Protein AF-A0A383EDU9-F1 (afdb_monomer_lite)

Structure (mmCIF, N/CA/C/O backbone):
data_AF-A0A383EDU9-F1
#
_entry.id   AF-A0A383EDU9-F1
#
loop_
_atom_site.group_PDB
_atom_site.id
_atom_site.type_symbol
_atom_site.label_atom_id
_atom_site.label_alt_id
_atom_site.label_comp_id
_atom_site.label_asym_id
_atom_site.label_entity_id
_atom_site.label_seq_id
_atom_site.pdbx_PDB_ins_code
_atom_site.Cartn_x
_atom_site.Cartn_y
_atom_site.Cartn_z
_atom_site.occupancy
_atom_site.B_iso_or_equiv
_atom_site.auth_seq_id
_atom_site.auth_comp_id
_atom_site.auth_asym_id
_atom_site.auth_atom_id
_atom_site.pdbx_PDB_model_num
ATOM 1 N N . MET A 1 1 ? -11.024 -10.971 15.281 1.00 67.69 1 MET A N 1
ATOM 2 C CA . MET A 1 1 ? -10.388 -11.622 14.116 1.00 67.69 1 MET A CA 1
ATOM 3 C C . MET A 1 1 ? -9.743 -10.516 13.307 1.00 67.69 1 MET A C 1
ATOM 5 O O . MET A 1 1 ? -10.440 -9.547 13.044 1.00 67.69 1 MET A O 1
ATOM 9 N N . ASN A 1 2 ? -8.453 -10.622 12.989 1.00 86.25 2 ASN A N 1
ATOM 10 C CA . ASN A 1 2 ? -7.742 -9.609 12.203 1.00 86.25 2 ASN A CA 1
ATOM 11 C C . ASN A 1 2 ? -7.759 -10.051 10.739 1.00 86.25 2 ASN A C 1
ATOM 13 O O . ASN A 1 2 ? -7.399 -11.192 10.457 1.00 86.25 2 ASN A O 1
ATOM 17 N N . ILE A 1 3 ? -8.240 -9.186 9.846 1.00 95.00 3 ILE A N 1
ATOM 18 C CA . ILE A 1 3 ? -8.453 -9.490 8.427 1.00 95.00 3 ILE A CA 1
ATOM 19 C C . ILE A 1 3 ? -7.787 -8.397 7.597 1.00 95.00 3 ILE A C 1
ATOM 21 O O . ILE A 1 3 ? -7.952 -7.212 7.890 1.00 95.00 3 ILE A O 1
ATOM 25 N N . SER A 1 4 ? -7.087 -8.809 6.550 1.00 96.56 4 SER A N 1
ATOM 26 C CA . SER A 1 4 ? -6.550 -7.970 5.483 1.00 96.56 4 SER A CA 1
ATOM 27 C C . SER A 1 4 ? -7.118 -8.424 4.134 1.00 96.56 4 SER A C 1
ATOM 29 O O . SER A 1 4 ? -7.650 -9.529 3.997 1.00 96.56 4 SER A O 1
ATOM 31 N N . VAL A 1 5 ? -7.051 -7.546 3.132 1.00 95.88 5 VAL A N 1
ATOM 32 C CA . VAL A 1 5 ? -7.423 -7.858 1.745 1.00 95.88 5 VAL A CA 1
ATOM 33 C C . VAL A 1 5 ? -6.229 -7.550 0.862 1.00 95.88 5 VAL A C 1
ATOM 35 O O . VAL A 1 5 ? -5.843 -6.394 0.758 1.00 95.88 5 VAL A O 1
ATOM 38 N N . LEU A 1 6 ? -5.679 -8.558 0.189 1.00 97.19 6 LEU A N 1
ATOM 39 C CA . LEU A 1 6 ? -4.527 -8.389 -0.695 1.00 97.19 6 LEU A CA 1
ATOM 40 C C . LEU A 1 6 ? -4.804 -7.410 -1.841 1.00 97.19 6 LEU A C 1
ATOM 42 O O . LEU A 1 6 ? -5.806 -7.553 -2.552 1.00 97.19 6 LEU A O 1
ATOM 46 N N . SER A 1 7 ? -3.876 -6.472 -2.079 1.00 98.06 7 SER A N 1
ATOM 47 C CA . SER A 1 7 ? -3.994 -5.445 -3.128 1.00 98.06 7 SER A CA 1
ATOM 48 C C . SER A 1 7 ? -4.175 -6.018 -4.542 1.00 98.06 7 SER A C 1
ATOM 50 O O . SER A 1 7 ? -4.829 -5.399 -5.381 1.00 98.06 7 SER A O 1
ATOM 52 N N . TYR A 1 8 ? -3.718 -7.247 -4.801 1.00 97.56 8 TYR A N 1
ATOM 53 C CA . TYR A 1 8 ? -3.986 -7.977 -6.046 1.00 97.56 8 TYR A CA 1
ATOM 54 C C . TYR A 1 8 ? -5.487 -8.128 -6.354 1.00 97.56 8 TYR A C 1
ATOM 56 O O . TYR A 1 8 ? -5.884 -8.126 -7.521 1.00 97.56 8 TYR A O 1
ATOM 64 N N . SER A 1 9 ? -6.348 -8.164 -5.330 1.00 97.56 9 SER A N 1
ATOM 65 C CA . SER A 1 9 ? -7.814 -8.164 -5.488 1.00 97.56 9 SER A CA 1
ATOM 66 C C . SER A 1 9 ? -8.320 -6.936 -6.258 1.00 97.56 9 SER A C 1
ATOM 68 O O . SER A 1 9 ? -9.388 -6.973 -6.867 1.00 97.56 9 SER A O 1
ATOM 70 N N . PHE A 1 10 ? -7.533 -5.856 -6.280 1.00 97.88 10 PHE A N 1
ATOM 71 C CA . PHE A 1 10 ? -7.813 -4.606 -6.980 1.00 97.88 10 PHE A CA 1
ATOM 72 C C . PHE A 1 10 ? -7.001 -4.436 -8.273 1.00 97.88 10 PHE A C 1
ATOM 74 O O . PHE A 1 10 ? -7.092 -3.386 -8.913 1.00 97.88 10 PHE A O 1
ATOM 81 N N . ARG A 1 11 ? -6.248 -5.453 -8.722 1.00 97.12 11 ARG A N 1
ATOM 82 C CA . ARG A 1 11 ? -5.398 -5.383 -9.928 1.00 97.12 11 ARG A CA 1
ATOM 83 C C . ARG A 1 11 ? -6.157 -4.902 -11.168 1.00 97.12 11 ARG A C 1
ATOM 85 O O . ARG A 1 11 ? -5.602 -4.175 -11.982 1.00 97.12 11 ARG A O 1
ATOM 92 N N . GLY A 1 12 ? -7.432 -5.271 -11.307 1.00 98.06 12 GLY A N 1
ATOM 93 C CA . GLY A 1 12 ? -8.270 -4.809 -12.418 1.00 98.06 12 GLY A CA 1
ATOM 94 C C . GLY A 1 12 ? -8.509 -3.293 -12.423 1.00 98.06 12 GLY A C 1
ATOM 95 O O . GLY A 1 12 ? -8.552 -2.696 -13.496 1.00 98.06 12 GLY A O 1
ATOM 96 N N . LEU A 1 13 ? -8.637 -2.665 -11.247 1.00 98.25 13 LEU A N 1
ATOM 97 C CA . LEU A 1 13 ? -8.750 -1.206 -11.120 1.00 98.25 13 LEU A CA 1
ATOM 98 C C . LEU A 1 13 ? -7.397 -0.525 -11.324 1.00 98.25 13 LEU A C 1
ATOM 100 O O . LEU A 1 13 ? -7.337 0.496 -12.008 1.00 98.25 13 LEU A O 1
ATOM 104 N N . PHE A 1 14 ? -6.329 -1.114 -10.785 1.00 97.69 14 PHE A N 1
ATOM 105 C CA . PHE A 1 14 ? -4.961 -0.634 -10.977 1.00 97.69 14 PHE A CA 1
ATOM 106 C C . PHE A 1 14 ? -4.562 -0.613 -12.454 1.00 97.69 14 PHE A C 1
ATOM 108 O O . PHE A 1 14 ? -4.165 0.426 -12.973 1.00 97.69 14 PHE A O 1
ATOM 115 N N . GLY A 1 15 ? -4.797 -1.712 -13.178 1.00 97.38 15 GLY A N 1
ATOM 116 C CA . GLY A 1 15 ? -4.527 -1.801 -14.617 1.00 97.38 15 GLY A CA 1
ATOM 117 C C . GLY A 1 15 ? -5.371 -0.854 -15.481 1.00 97.38 15 GLY A C 1
ATOM 118 O O . GLY A 1 15 ? -5.014 -0.591 -16.622 1.00 97.38 15 GLY A O 1
ATOM 119 N N . GLN A 1 16 ? -6.473 -0.318 -14.948 1.00 98.25 16 GLN A N 1
ATOM 120 C CA . GLN A 1 16 ? -7.297 0.709 -15.601 1.00 98.25 16 GLN A CA 1
ATOM 121 C C . GLN A 1 16 ? -6.967 2.135 -15.125 1.00 98.25 16 GLN A C 1
ATOM 123 O O . GLN A 1 16 ? -7.714 3.059 -15.443 1.00 98.25 16 GLN A O 1
ATOM 128 N N . SER A 1 17 ? -5.915 2.317 -14.318 1.00 97.25 17 SER A N 1
ATOM 129 C CA . SER A 1 17 ? -5.545 3.594 -13.685 1.00 97.25 17 SER A CA 1
ATOM 130 C C . SER A 1 17 ? -6.668 4.224 -12.849 1.00 97.25 17 SER A C 1
ATOM 132 O O . SER A 1 17 ? -6.726 5.438 -12.675 1.00 97.25 17 SER A O 1
ATOM 134 N N . LYS A 1 18 ? -7.582 3.399 -12.323 1.00 98.25 18 LYS A N 1
ATOM 135 C CA . LYS A 1 18 ? -8.705 3.829 -11.470 1.00 98.25 18 LYS A CA 1
ATOM 136 C C . LYS A 1 18 ? -8.382 3.769 -9.980 1.00 98.25 18 LYS A C 1
ATOM 138 O O . LYS A 1 18 ? -9.182 4.221 -9.168 1.00 98.25 18 LYS A O 1
ATOM 143 N N . MET A 1 19 ? -7.259 3.156 -9.625 1.00 98.12 19 MET A N 1
ATOM 144 C CA . MET A 1 19 ? -6.801 2.991 -8.253 1.00 98.12 19 MET A CA 1
ATOM 145 C C . MET A 1 19 ? -5.285 2.848 -8.247 1.00 98.12 19 MET A C 1
ATOM 147 O O . MET A 1 19 ? -4.734 2.136 -9.080 1.00 98.12 19 MET A O 1
ATOM 151 N N . ASP A 1 20 ? -4.634 3.488 -7.288 1.00 98.06 20 ASP A N 1
ATOM 152 C CA . ASP A 1 20 ? -3.237 3.259 -6.937 1.00 98.06 20 ASP A CA 1
ATOM 153 C C . ASP A 1 20 ? -3.143 2.684 -5.512 1.00 98.06 20 ASP A C 1
ATOM 155 O O . ASP A 1 20 ? -4.159 2.404 -4.864 1.00 98.06 20 ASP A O 1
ATOM 159 N N . VAL A 1 21 ? -1.919 2.504 -5.006 1.00 98.12 21 VAL A N 1
ATOM 160 C CA . VAL A 1 21 ? -1.694 2.020 -3.636 1.00 98.12 21 VAL A CA 1
ATOM 161 C C . VAL A 1 21 ? -2.373 2.903 -2.585 1.00 98.12 21 VAL A C 1
ATOM 163 O O . VAL A 1 21 ? -2.906 2.377 -1.614 1.00 98.12 21 VAL A O 1
ATOM 166 N N . PHE A 1 22 ? -2.444 4.222 -2.778 1.00 98.31 22 PHE A N 1
ATOM 167 C CA . PHE A 1 22 ? -3.028 5.135 -1.795 1.00 98.31 22 PHE A CA 1
ATOM 168 C C . PHE A 1 22 ? -4.556 5.031 -1.760 1.00 98.31 22 PHE A C 1
ATOM 170 O O . PHE A 1 22 ? -5.136 4.954 -0.675 1.00 98.31 22 PHE A O 1
ATOM 177 N N . GLY A 1 23 ? -5.203 4.938 -2.924 1.00 98.19 23 GLY A N 1
ATOM 178 C CA . GLY A 1 23 ? -6.639 4.675 -3.030 1.00 98.19 23 GLY A CA 1
ATOM 179 C C . GLY A 1 23 ? -7.029 3.300 -2.481 1.00 98.19 23 GLY A C 1
ATOM 180 O O . GLY A 1 23 ? -8.081 3.154 -1.856 1.00 98.19 23 GLY A O 1
ATOM 181 N N . TYR A 1 24 ? -6.165 2.294 -2.643 1.00 98.38 24 TYR A N 1
ATOM 182 C CA . TYR A 1 24 ? -6.318 0.991 -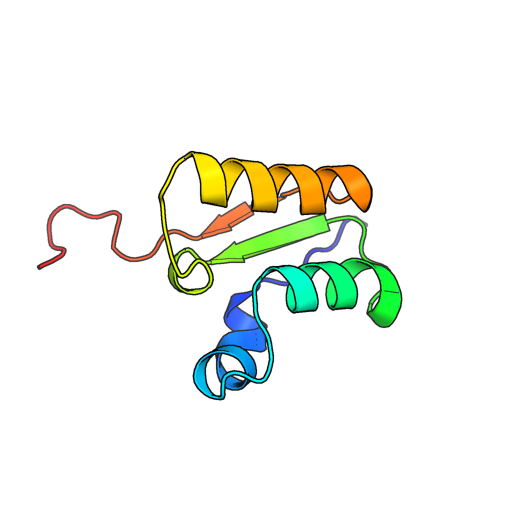1.992 1.00 98.38 24 TYR A CA 1
ATOM 183 C C . TYR A 1 24 ? -6.268 1.109 -0.459 1.00 98.38 24 TYR A C 1
ATOM 185 O O . TYR A 1 24 ? -7.189 0.640 0.210 1.00 98.38 24 TYR A O 1
ATOM 193 N N . LEU A 1 25 ? -5.256 1.786 0.102 1.00 98.50 25 LEU A N 1
ATOM 194 C CA . LEU A 1 25 ? -5.138 1.996 1.553 1.00 98.50 25 LEU A CA 1
ATOM 195 C C . LEU A 1 25 ? -6.348 2.756 2.120 1.00 98.50 25 LEU A C 1
ATOM 197 O O . LEU A 1 25 ? -6.878 2.390 3.170 1.00 98.50 25 LEU A O 1
ATOM 201 N N . GLU A 1 26 ? -6.816 3.791 1.418 1.00 98.31 26 GLU A N 1
ATOM 202 C CA . GLU A 1 26 ? -8.034 4.528 1.768 1.00 98.31 26 GLU A CA 1
ATOM 203 C C . GLU A 1 26 ? -9.270 3.620 1.756 1.00 98.31 26 GLU A C 1
ATOM 205 O O . GLU A 1 26 ? -10.056 3.621 2.705 1.00 98.31 26 GLU A O 1
ATOM 210 N N . THR A 1 27 ? -9.414 2.794 0.719 1.00 98.19 27 THR A N 1
ATOM 211 C CA . THR A 1 27 ? -10.525 1.846 0.584 1.00 98.19 27 THR A CA 1
ATOM 212 C C . THR A 1 27 ? -10.529 0.836 1.731 1.00 98.19 27 THR A C 1
ATOM 214 O O . THR A 1 27 ? -11.566 0.636 2.366 1.00 98.19 27 THR A O 1
ATOM 217 N N . CYS A 1 28 ? -9.381 0.234 2.047 1.00 97.94 28 CYS A N 1
ATOM 218 C CA . CYS A 1 28 ? -9.265 -0.699 3.165 1.00 97.94 28 CYS A CA 1
ATOM 219 C C . CYS A 1 28 ? -9.648 -0.035 4.487 1.00 97.94 28 CYS A C 1
ATOM 221 O O . CYS A 1 28 ? -10.471 -0.588 5.219 1.00 97.94 28 CYS A O 1
ATOM 223 N N . LYS A 1 29 ? -9.134 1.173 4.759 1.00 97.94 29 LYS A N 1
ATOM 224 C CA . LYS A 1 29 ? -9.410 1.846 6.030 1.00 97.94 29 LYS A CA 1
ATOM 225 C C . LYS A 1 29 ? -10.858 2.307 6.162 1.00 97.94 29 LYS A C 1
ATOM 227 O O . LYS A 1 29 ? -11.474 2.054 7.189 1.00 97.94 29 LYS A O 1
ATOM 232 N N . TYR A 1 30 ? -11.394 2.997 5.158 1.00 98.12 30 TYR A N 1
ATOM 233 C CA . TYR A 1 30 ? -12.644 3.751 5.308 1.00 98.12 30 TYR A CA 1
ATOM 234 C C . TYR A 1 30 ? -13.855 3.105 4.638 1.00 98.12 30 TYR A C 1
ATOM 236 O O . TYR A 1 30 ? -14.984 3.353 5.055 1.00 98.12 30 TYR A O 1
ATOM 244 N N . ARG A 1 31 ? -13.659 2.278 3.604 1.00 97.56 31 ARG A N 1
ATOM 245 C CA . ARG A 1 31 ? -14.768 1.571 2.943 1.00 97.56 31 ARG A CA 1
ATOM 246 C C . ARG A 1 31 ? -15.008 0.203 3.564 1.00 97.56 31 ARG A C 1
ATOM 248 O O . ARG A 1 31 ? -16.159 -0.201 3.710 1.00 97.56 31 ARG A O 1
ATOM 255 N N . TYR A 1 32 ? -13.935 -0.513 3.888 1.00 96.94 32 TYR A N 1
ATOM 256 C CA . TYR A 1 32 ? -14.007 -1.873 4.427 1.00 96.94 32 TYR A CA 1
ATOM 257 C C . TYR A 1 32 ? -13.741 -1.958 5.929 1.00 96.94 32 TYR A C 1
ATOM 259 O O . TYR A 1 32 ? -13.924 -3.031 6.496 1.00 96.94 32 TYR A O 1
ATOM 267 N N . ASN A 1 33 ? -13.394 -0.840 6.579 1.00 97.12 33 ASN A N 1
ATOM 268 C CA . ASN A 1 33 ? -13.127 -0.766 8.019 1.00 97.12 33 ASN A CA 1
ATOM 269 C C . ASN A 1 33 ? -12.118 -1.826 8.483 1.00 97.12 33 ASN A C 1
ATOM 271 O O . ASN A 1 33 ? -12.316 -2.489 9.500 1.00 97.12 33 ASN A O 1
ATOM 275 N N . LEU A 1 34 ? -11.054 -2.005 7.700 1.00 97.44 34 LEU A N 1
ATOM 276 C CA . LEU A 1 34 ? -9.949 -2.891 8.027 1.00 97.44 34 LEU A CA 1
ATOM 277 C C . LEU A 1 34 ? -8.858 -2.119 8.767 1.00 97.44 34 LEU A C 1
ATOM 279 O O . LEU A 1 34 ? -8.609 -0.942 8.495 1.00 97.44 34 LEU A O 1
ATOM 283 N N . ASP A 1 35 ? -8.166 -2.830 9.651 1.00 97.44 35 ASP A N 1
ATOM 284 C CA . ASP A 1 35 ? -6.985 -2.331 10.360 1.00 97.44 35 ASP A CA 1
ATOM 285 C C . ASP A 1 35 ? -5.684 -2.956 9.835 1.00 97.44 35 ASP A C 1
ATOM 287 O O . ASP A 1 35 ? -4.601 -2.635 10.318 1.00 97.44 35 ASP A O 1
ATOM 291 N N . ALA A 1 36 ? -5.772 -3.834 8.831 1.00 97.81 36 ALA A N 1
ATOM 292 C CA . ALA A 1 36 ? -4.629 -4.473 8.196 1.00 97.81 36 ALA A CA 1
ATOM 293 C C . ALA A 1 36 ? -4.753 -4.486 6.665 1.00 97.81 36 ALA A C 1
ATOM 295 O O . ALA A 1 36 ? -5.853 -4.480 6.108 1.00 97.81 36 ALA A O 1
ATOM 296 N N . VAL A 1 37 ? -3.605 -4.512 5.993 1.00 97.75 37 VAL A N 1
ATOM 297 C CA . VAL A 1 37 ? -3.456 -4.524 4.534 1.00 97.75 37 VAL A CA 1
ATOM 298 C C . VAL A 1 37 ? -2.353 -5.492 4.124 1.00 97.75 37 VAL A C 1
ATOM 300 O O . VAL A 1 37 ? -1.370 -5.629 4.848 1.00 97.75 37 VAL A O 1
ATOM 303 N N . ASP A 1 38 ? -2.488 -6.083 2.935 1.00 97.19 38 ASP A N 1
ATOM 304 C CA . ASP A 1 38 ? -1.406 -6.832 2.283 1.00 97.19 38 ASP A CA 1
ATOM 305 C C . ASP A 1 38 ? -1.093 -6.200 0.930 1.00 97.19 38 ASP A C 1
ATOM 307 O O . ASP A 1 38 ? -2.003 -5.798 0.192 1.00 97.19 38 ASP A O 1
ATOM 311 N N . ILE A 1 39 ? 0.188 -6.087 0.594 1.00 98.06 39 ILE A N 1
ATOM 312 C CA . ILE A 1 39 ? 0.627 -5.439 -0.644 1.00 98.06 39 ILE A CA 1
ATOM 313 C C . ILE A 1 39 ? 1.278 -6.475 -1.557 1.00 98.06 39 ILE A C 1
ATOM 315 O O . ILE A 1 39 ? 2.232 -7.141 -1.182 1.00 98.06 39 ILE A O 1
ATOM 319 N N . TRP A 1 40 ? 0.773 -6.575 -2.783 1.00 97.75 40 TRP A N 1
ATOM 320 C CA . TRP A 1 40 ? 1.443 -7.230 -3.903 1.00 97.75 40 TRP A CA 1
ATOM 321 C C . TRP A 1 40 ? 2.449 -6.276 -4.565 1.00 97.75 40 TRP A C 1
ATOM 323 O O . TRP A 1 40 ? 2.102 -5.125 -4.839 1.00 97.75 40 TRP A 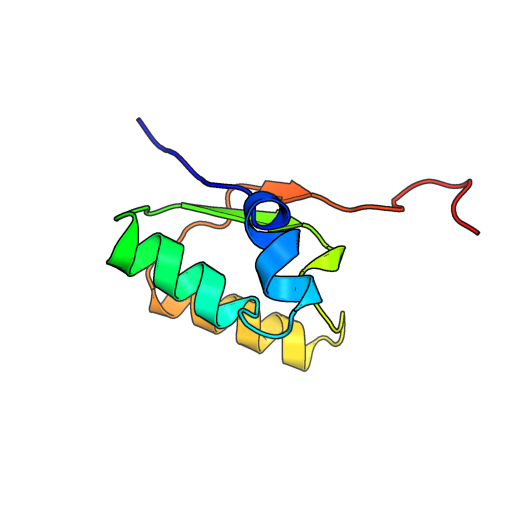O 1
ATOM 333 N N . SER A 1 41 ? 3.669 -6.743 -4.853 1.00 95.31 41 SER A N 1
ATOM 334 C CA . SER A 1 41 ? 4.762 -5.930 -5.413 1.00 95.31 41 SER A CA 1
ATOM 335 C C . SER A 1 41 ? 4.388 -5.240 -6.726 1.00 95.31 41 SER A C 1
ATOM 337 O O . SER A 1 41 ? 4.704 -4.067 -6.897 1.00 95.31 41 SER A O 1
ATOM 339 N N . GLY A 1 42 ? 3.627 -5.896 -7.607 1.00 95.56 42 GLY A N 1
ATOM 340 C CA . GLY A 1 42 ? 3.159 -5.295 -8.864 1.00 95.56 42 GLY A CA 1
ATOM 341 C C . GLY A 1 42 ? 2.131 -4.167 -8.699 1.00 95.56 42 GLY A C 1
ATOM 342 O O . GLY A 1 42 ? 1.762 -3.521 -9.677 1.00 95.56 42 GLY A O 1
ATOM 343 N N . PHE A 1 43 ? 1.667 -3.905 -7.473 1.00 97.00 43 PHE A N 1
ATOM 344 C CA . PHE A 1 43 ? 0.819 -2.758 -7.135 1.00 97.00 43 PHE A CA 1
ATOM 345 C C . PHE A 1 43 ? 1.633 -1.495 -6.802 1.00 97.00 43 PHE A C 1
ATOM 347 O O . PHE A 1 43 ? 1.061 -0.414 -6.642 1.00 97.00 43 PHE A O 1
ATOM 354 N N . LEU A 1 44 ? 2.957 -1.630 -6.671 1.00 96.75 44 LEU A N 1
ATOM 355 C CA . LEU A 1 44 ? 3.893 -0.536 -6.442 1.00 96.75 44 LEU A CA 1
ATOM 356 C C . LEU A 1 44 ? 4.548 -0.157 -7.785 1.00 96.75 44 LEU A C 1
ATOM 358 O O . LEU A 1 44 ? 5.314 -0.944 -8.332 1.00 96.75 44 LEU A O 1
ATOM 362 N N . PRO A 1 45 ? 4.287 1.044 -8.332 1.00 95.00 45 PRO A N 1
ATOM 363 C CA . PRO A 1 45 ? 4.866 1.492 -9.599 1.00 95.00 45 PRO A CA 1
ATOM 364 C C . PRO A 1 45 ? 6.370 1.796 -9.520 1.00 95.00 45 PRO A C 1
ATOM 366 O O . PRO A 1 45 ? 6.999 2.023 -10.548 1.00 95.00 45 PRO A O 1
ATOM 369 N N . SER A 1 46 ? 6.940 1.861 -8.316 1.00 95.62 46 SER A N 1
ATOM 370 C CA . SER A 1 46 ? 8.360 2.107 -8.088 1.00 95.62 46 SER A CA 1
ATOM 371 C C . SER A 1 46 ? 8.811 1.426 -6.794 1.00 95.62 46 SER A C 1
ATOM 373 O O . SER A 1 46 ? 8.040 1.303 -5.838 1.00 95.62 46 SER A O 1
ATOM 375 N N . SER A 1 47 ? 10.073 1.005 -6.768 1.00 94.06 47 SER A N 1
ATOM 376 C CA . SER A 1 47 ? 10.791 0.538 -5.579 1.00 94.06 47 SER A CA 1
ATOM 377 C C . SER A 1 47 ? 11.778 1.581 -5.039 1.00 94.06 47 SER A C 1
ATOM 379 O O . SER A 1 47 ? 12.613 1.251 -4.199 1.00 94.06 47 SER A O 1
ATOM 381 N N . ASP A 1 48 ? 11.714 2.825 -5.520 1.00 97.81 48 ASP A N 1
ATOM 382 C CA . ASP A 1 48 ? 12.569 3.916 -5.052 1.00 97.81 48 ASP A CA 1
ATOM 383 C C . ASP A 1 48 ? 12.316 4.184 -3.567 1.00 97.81 48 ASP A C 1
ATOM 385 O O . ASP A 1 48 ? 11.171 4.273 -3.115 1.00 97.81 48 ASP A O 1
ATOM 389 N N . GLU A 1 49 ? 13.388 4.371 -2.798 1.00 98.06 49 GLU A N 1
ATOM 390 C CA . GLU A 1 49 ? 13.310 4.493 -1.340 1.00 98.06 49 GLU A CA 1
ATOM 391 C C . GLU A 1 49 ? 12.374 5.628 -0.889 1.00 98.06 49 GLU A C 1
ATOM 393 O O . GLU A 1 49 ? 11.566 5.450 0.025 1.00 98.06 49 GLU A O 1
ATOM 398 N N . ASP A 1 50 ? 12.421 6.781 -1.562 1.00 98.38 50 ASP A N 1
ATOM 399 C CA . AS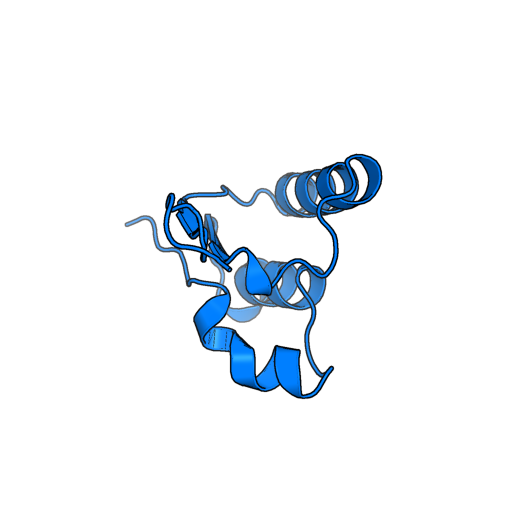P A 1 50 ? 11.551 7.922 -1.259 1.00 98.38 50 ASP A CA 1
ATOM 40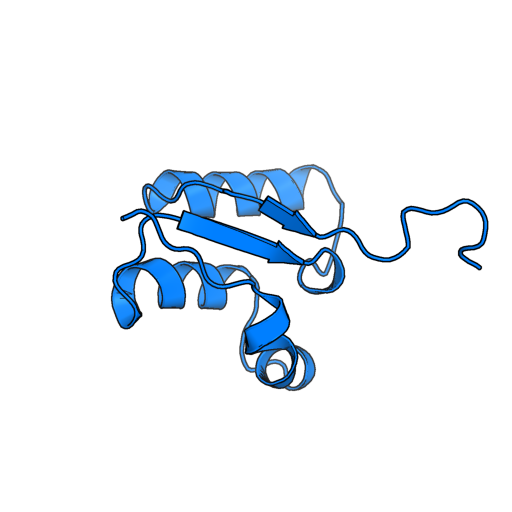0 C C . ASP A 1 50 ? 10.075 7.629 -1.548 1.00 98.38 50 ASP A C 1
ATOM 402 O O . ASP A 1 50 ? 9.190 8.104 -0.831 1.00 98.38 50 ASP A O 1
ATOM 406 N N . TYR A 1 51 ? 9.785 6.836 -2.583 1.00 98.25 51 TYR A N 1
ATOM 407 C CA . TYR A 1 51 ? 8.425 6.393 -2.870 1.00 98.25 51 TYR A CA 1
ATOM 408 C C . TYR A 1 51 ? 7.939 5.407 -1.801 1.00 98.25 51 TYR A C 1
ATOM 410 O O . TYR A 1 51 ?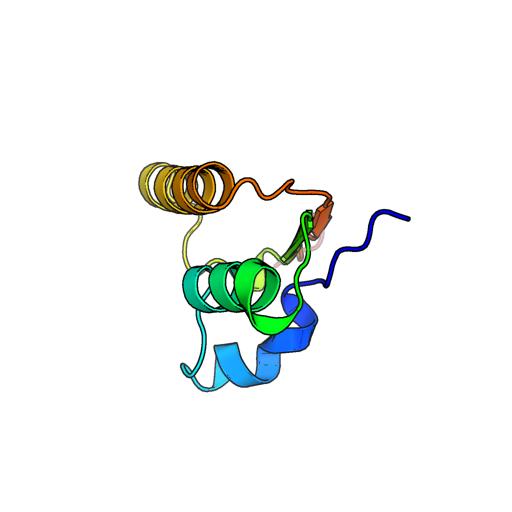 6.854 5.587 -1.245 1.00 98.25 51 TYR A O 1
ATOM 418 N N . LEU A 1 52 ? 8.765 4.424 -1.436 1.00 98.06 52 LEU A N 1
ATOM 419 C CA . LEU A 1 52 ? 8.433 3.447 -0.398 1.00 98.06 52 LEU A CA 1
ATOM 420 C C . LEU A 1 52 ? 8.216 4.107 0.970 1.00 98.06 52 LEU A C 1
ATOM 422 O O . LEU A 1 52 ? 7.285 3.736 1.687 1.00 98.06 52 LEU A O 1
ATOM 426 N N . LYS A 1 53 ? 8.996 5.139 1.315 1.00 98.50 53 LYS A N 1
ATOM 427 C CA . LYS A 1 53 ? 8.770 5.953 2.521 1.00 98.50 53 LYS A CA 1
ATOM 428 C C . LYS A 1 53 ? 7.404 6.637 2.503 1.00 98.50 53 LYS A C 1
ATOM 430 O O . LYS A 1 53 ? 6.723 6.619 3.522 1.00 98.50 53 LYS A O 1
ATOM 435 N N . LYS A 1 54 ? 6.956 7.168 1.358 1.00 98.56 54 LYS A N 1
ATOM 436 C CA . LYS A 1 54 ? 5.603 7.747 1.227 1.00 98.56 54 LYS A CA 1
ATOM 437 C C . LYS A 1 54 ? 4.511 6.701 1.438 1.00 98.56 54 LYS A C 1
ATOM 439 O O . LYS A 1 54 ? 3.538 6.975 2.136 1.00 98.56 54 LYS A O 1
ATOM 444 N N . VAL A 1 55 ? 4.668 5.503 0.870 1.00 98.38 55 VAL A N 1
ATOM 445 C CA . VAL A 1 55 ? 3.719 4.394 1.080 1.00 98.38 55 VAL A CA 1
ATOM 446 C C . VAL A 1 55 ? 3.677 3.998 2.556 1.00 98.38 55 VAL A C 1
ATOM 448 O O . VAL A 1 55 ? 2.594 3.851 3.122 1.00 98.38 55 VAL A O 1
ATOM 451 N N . ARG A 1 56 ? 4.842 3.903 3.206 1.00 98.25 56 ARG A N 1
ATOM 452 C CA . ARG A 1 56 ? 4.942 3.629 4.641 1.00 98.25 56 ARG A CA 1
ATOM 453 C C . ARG A 1 56 ? 4.233 4.694 5.479 1.00 98.25 56 ARG A C 1
ATOM 455 O O . ARG A 1 56 ? 3.410 4.335 6.315 1.00 98.25 56 ARG A O 1
ATOM 462 N N . SER A 1 57 ? 4.484 5.978 5.221 1.00 98.69 57 SER A N 1
ATOM 463 C CA . SER A 1 57 ? 3.796 7.075 5.911 1.00 98.69 57 SER A CA 1
ATOM 464 C C . SER A 1 57 ? 2.280 7.000 5.729 1.00 98.69 57 SER A C 1
ATOM 466 O O . SER A 1 57 ? 1.549 7.164 6.697 1.00 98.69 57 SER A O 1
ATOM 468 N N . ALA A 1 58 ? 1.793 6.663 4.532 1.00 98.56 58 ALA A N 1
ATOM 469 C CA . ALA A 1 58 ? 0.360 6.531 4.281 1.00 98.56 58 ALA A CA 1
ATOM 470 C C . ALA A 1 58 ? -0.297 5.377 5.064 1.00 98.56 58 ALA A C 1
ATOM 472 O O . ALA A 1 58 ? -1.460 5.502 5.465 1.00 98.56 58 ALA A O 1
ATOM 473 N N . ILE A 1 59 ? 0.425 4.271 5.279 1.00 98.44 59 ILE A N 1
ATOM 474 C CA . ILE A 1 59 ? 0.001 3.163 6.151 1.00 98.44 59 ILE A CA 1
ATOM 475 C C . ILE A 1 59 ? -0.070 3.645 7.607 1.00 98.44 59 ILE A C 1
ATOM 477 O O . ILE A 1 59 ? -1.114 3.494 8.249 1.00 98.44 59 ILE A O 1
ATOM 481 N N . ASP A 1 60 ? 1.006 4.270 8.098 1.00 98.62 60 ASP A N 1
ATOM 482 C CA . ASP A 1 60 ? 1.115 4.738 9.485 1.00 98.62 60 ASP A CA 1
ATOM 483 C C . ASP A 1 60 ? 0.040 5.803 9.806 1.00 98.62 60 ASP A C 1
ATOM 485 O O . ASP A 1 60 ? -0.662 5.692 10.809 1.00 98.62 60 ASP A O 1
ATOM 489 N N . GLU A 1 61 ? -0.181 6.783 8.921 1.00 98.44 61 GLU A N 1
ATOM 490 C CA . GLU A 1 61 ? -1.204 7.839 9.062 1.00 98.44 61 GLU A CA 1
ATOM 491 C C . GLU A 1 61 ? -2.630 7.291 9.217 1.00 98.44 61 GLU A C 1
ATOM 493 O O . GLU A 1 61 ? -3.478 7.902 9.871 1.00 98.44 61 GLU A O 1
ATOM 498 N N . ARG A 1 62 ? -2.912 6.131 8.616 1.00 97.81 62 ARG A N 1
ATOM 499 C CA . ARG A 1 62 ? -4.228 5.473 8.665 1.00 97.81 62 ARG A CA 1
ATOM 500 C C . ARG A 1 62 ? -4.349 4.487 9.825 1.00 97.81 62 ARG A C 1
ATOM 502 O O . ARG A 1 62 ? -5.418 3.895 9.998 1.00 97.81 62 ARG A O 1
ATOM 509 N N . ASN A 1 63 ? -3.296 4.332 10.632 1.00 97.56 63 ASN A N 1
ATOM 510 C CA . ASN A 1 63 ? -3.172 3.296 11.655 1.00 97.56 63 ASN A CA 1
ATOM 511 C C . ASN A 1 63 ? -3.465 1.900 11.077 1.00 97.56 63 ASN A C 1
ATOM 513 O O . ASN A 1 63 ? -4.246 1.139 11.648 1.00 97.56 63 ASN A O 1
ATOM 517 N N . LEU A 1 64 ? -2.906 1.608 9.900 1.00 97.94 64 LEU A N 1
ATOM 518 C CA . LEU A 1 64 ? -2.996 0.298 9.262 1.00 97.94 64 LEU A CA 1
ATOM 519 C C . LEU A 1 64 ? -1.757 -0.534 9.602 1.00 97.94 64 LEU A C 1
ATOM 521 O O . LEU A 1 64 ? -0.644 -0.020 9.678 1.00 97.94 64 LEU A O 1
ATOM 525 N N . VAL A 1 65 ? -1.942 -1.838 9.754 1.00 97.88 65 VAL A N 1
ATOM 526 C CA . VAL A 1 65 ? -0.854 -2.814 9.851 1.00 97.88 65 VAL A CA 1
ATOM 527 C C . VAL A 1 65 ? -0.590 -3.396 8.466 1.00 97.88 65 VAL A C 1
ATOM 529 O O . VAL A 1 65 ? -1.507 -3.905 7.827 1.00 97.88 65 VAL A O 1
ATOM 532 N N . LEU A 1 66 ? 0.659 -3.364 8.000 1.00 97.44 66 LEU A N 1
ATOM 533 C CA . LEU A 1 66 ? 1.068 -4.179 6.854 1.00 97.44 66 LEU A CA 1
ATOM 534 C C . LEU A 1 66 ? 1.248 -5.620 7.343 1.00 97.44 66 LEU A C 1
ATOM 536 O O . LEU A 1 66 ? 2.221 -5.908 8.039 1.00 97.44 66 LEU A O 1
ATOM 540 N N . ALA A 1 67 ? 0.280 -6.485 7.052 1.00 97.25 67 ALA A N 1
ATOM 541 C CA . ALA A 1 67 ? 0.274 -7.861 7.538 1.00 97.25 67 ALA A CA 1
ATOM 542 C C . ALA A 1 67 ? 1.111 -8.788 6.647 1.00 97.25 67 ALA A C 1
ATOM 544 O O . ALA A 1 67 ? 1.789 -9.669 7.175 1.00 97.25 67 ALA A O 1
ATOM 545 N N . ASP A 1 68 ? 1.122 -8.546 5.335 1.00 96.56 68 ASP A N 1
ATOM 546 C CA . ASP A 1 68 ? 1.915 -9.312 4.379 1.00 96.56 68 ASP A CA 1
ATOM 547 C C . ASP A 1 68 ? 2.417 -8.471 3.187 1.00 96.56 68 ASP A C 1
ATOM 549 O O . ASP A 1 68 ? 1.807 -7.473 2.779 1.00 96.56 68 ASP A O 1
ATOM 553 N N . LEU A 1 69 ? 3.550 -8.892 2.618 1.00 96.06 69 LEU A N 1
ATOM 554 C CA . LEU A 1 69 ? 4.112 -8.359 1.378 1.00 96.06 69 LEU A CA 1
ATOM 555 C C . LEU A 1 69 ? 4.323 -9.515 0.387 1.00 96.06 69 LEU A C 1
ATOM 557 O O . LEU A 1 69 ? 5.308 -10.248 0.465 1.00 96.06 69 LEU A O 1
ATOM 561 N N . CYS A 1 70 ? 3.414 -9.641 -0.577 1.00 96.06 70 CYS A N 1
ATOM 562 C CA . CYS A 1 70 ? 3.473 -10.624 -1.655 1.00 96.06 70 CYS A CA 1
ATOM 563 C C . CYS A 1 70 ? 4.405 -10.133 -2.770 1.00 96.06 70 CYS A C 1
ATOM 565 O O . CYS A 1 70 ? 4.085 -9.163 -3.461 1.00 96.06 70 CYS A O 1
ATOM 567 N N . VAL A 1 71 ? 5.534 -10.805 -2.985 1.00 94.88 71 VAL A N 1
ATOM 568 C CA . VAL A 1 71 ? 6.524 -10.401 -3.994 1.00 94.88 71 VAL A CA 1
ATOM 569 C C . VAL A 1 71 ? 6.519 -11.369 -5.174 1.00 94.88 71 VAL A C 1
ATOM 571 O O . VAL A 1 71 ? 6.932 -12.519 -5.037 1.00 94.88 71 VAL A O 1
ATOM 574 N N . ASP A 1 72 ? 6.099 -10.883 -6.341 1.00 92.50 72 ASP A N 1
ATOM 575 C CA . ASP A 1 72 ? 6.294 -11.595 -7.607 1.00 92.50 72 ASP A CA 1
ATOM 576 C C . ASP A 1 72 ? 7.755 -11.489 -8.062 1.00 92.50 72 ASP A C 1
ATOM 578 O O . ASP A 1 72 ? 8.423 -10.482 -7.818 1.00 92.50 72 ASP A O 1
ATOM 582 N N . GLY A 1 73 ? 8.244 -12.543 -8.714 1.00 90.44 73 GLY A N 1
ATOM 583 C CA . GLY A 1 73 ? 9.584 -12.608 -9.298 1.00 90.44 73 GLY A CA 1
ATOM 584 C C . GLY A 1 73 ? 10.741 -12.754 -8.310 1.00 90.44 73 GLY A C 1
ATO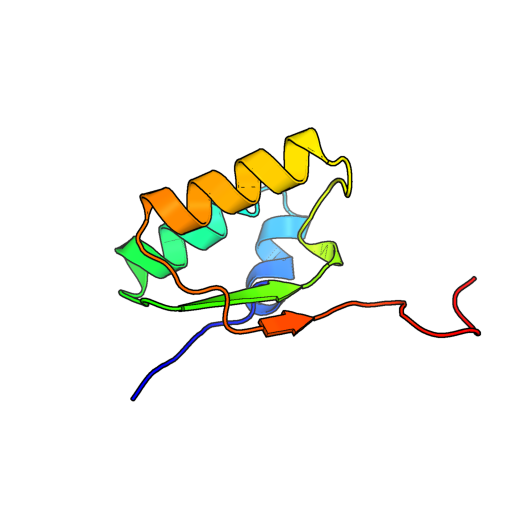M 585 O O . GLY A 1 73 ? 11.903 -12.714 -8.705 1.00 90.44 73 GLY A O 1
ATOM 586 N N . ALA A 1 74 ? 10.461 -13.005 -7.027 1.00 90.12 74 ALA A N 1
ATOM 587 C CA . ALA A 1 74 ? 11.470 -13.291 -6.001 1.00 90.12 74 ALA A CA 1
ATOM 588 C C . ALA A 1 74 ? 12.070 -14.710 -6.128 1.00 90.12 74 ALA A C 1
ATOM 590 O O . ALA A 1 74 ? 12.104 -15.483 -5.168 1.00 90.12 74 ALA A O 1
ATOM 591 N N . HIS A 1 75 ? 12.532 -15.075 -7.323 1.00 89.31 75 HIS A N 1
ATOM 592 C CA . HIS A 1 75 ? 13.140 -16.367 -7.618 1.00 89.31 75 HIS A CA 1
ATOM 593 C C . HIS A 1 75 ? 14.270 -16.250 -8.646 1.00 89.31 75 HIS A C 1
ATOM 595 O O . HIS A 1 75 ? 14.307 -15.323 -9.445 1.00 89.31 75 HIS A O 1
ATOM 601 N N . ILE A 1 76 ? 15.197 -17.214 -8.628 1.00 91.81 76 ILE A N 1
ATOM 602 C CA . ILE A 1 76 ? 16.421 -17.205 -9.456 1.00 91.81 76 ILE A CA 1
ATOM 603 C C . ILE A 1 76 ? 16.178 -17.417 -10.960 1.00 91.81 76 ILE A C 1
ATOM 605 O O . ILE A 1 76 ? 17.133 -17.418 -11.728 1.00 91.81 76 ILE A O 1
ATOM 609 N N . TRP A 1 77 ? 14.929 -17.662 -11.351 1.00 91.81 77 TRP A N 1
ATOM 610 C CA . TRP A 1 77 ? 14.516 -17.936 -12.727 1.00 91.81 77 TRP A CA 1
ATOM 611 C C . TRP A 1 77 ? 13.649 -16.809 -13.306 1.00 91.81 77 TRP A C 1
ATOM 613 O O . TRP A 1 77 ? 12.991 -17.027 -14.316 1.00 91.81 77 TRP A O 1
ATOM 623 N N . GLU A 1 78 ? 13.609 -15.645 -12.647 1.00 87.69 78 GLU A N 1
ATOM 624 C CA . GLU A 1 78 ? 13.020 -14.434 -13.226 1.00 87.69 78 GLU A CA 1
ATOM 625 C C . GLU A 1 78 ? 13.921 -13.939 -14.368 1.00 87.69 78 GLU A C 1
ATOM 627 O O . GLU A 1 78 ? 15.148 -13.963 -14.221 1.00 87.69 78 GLU A O 1
ATOM 632 N N . ASP A 1 79 ? 13.309 -13.555 -15.492 1.00 77.12 79 ASP A N 1
ATOM 633 C CA . ASP A 1 79 ? 14.005 -13.067 -16.695 1.00 77.12 79 ASP A CA 1
ATOM 634 C C . ASP A 1 79 ? 14.792 -11.761 -16.457 1.00 77.12 79 ASP A C 1
ATOM 636 O O . ASP A 1 79 ? 14.320 -10.887 -15.689 1.00 77.12 79 ASP A O 1
#

Radius of gyration: 12.7 Å; chains: 1; bounding box: 31×26×31 Å

pLDDT: mean 96.1, std 4.65, range [67.69, 98.69]

Foldseek 3Di:
DADEDECVVCVVCVVVVNDALLNVLCCCCPVVVHQEYEYEPVSQPDPDPVSVVVSVVSCVVSNHHHPYYHYPPPDPPRD

Organism: NCBI:txid408172

Sequence (79 aa):
MNISVLSYSFRGLFGQSKMDVFGYLETCKYRYNLDAVDIWSGFLPSSDEDYLKKVRSAIDERNLVLADLCVDGAHIWED

Secondary structure (DSSP, 8-state):
-----BGGGGHHHHTTTS--HHHHHHIIIIIS--SEEEEEGGG-S---HHHHHHHHHHHHHTT-EEEEEE-TT-STT--